Protein AF-K1ET20-F1 (afdb_monomer_lite)

Organism: NCBI:txid1210046

InterPro domains:
  IPR005801 ADC synthase [G3DSA:3.60.120.10] (38-126)
  IPR005801 ADC synthase [SSF56322] (56-117)

Secondary structure (DSSP, 8-state):
--EEEETTEEEEEEEEEES-GGGTTSSEEEEEE-TT--EEEEEEEEEEESSPPS--GGG-------EESS-HHHHHHHHHHHHHHHHTTS-S-------EE-PPPTT--HHHHHHHHHHHS-TTTTTS----B--SSSS--B---PPP-

Structure (mmCIF, N/CA/C/O backbone):
data_AF-K1ET20-F1
#
_entry.id   AF-K1ET20-F1
#
loop_
_atom_site.group_PDB
_atom_site.id
_atom_site.type_symbol
_atom_site.label_atom_id
_atom_site.label_alt_id
_atom_site.label_comp_id
_atom_site.label_asym_id
_atom_site.label_entity_id
_atom_site.label_seq_id
_atom_site.pdbx_PDB_ins_code
_atom_site.Cartn_x
_atom_site.Cartn_y
_atom_site.Cartn_z
_atom_site.occupancy
_atom_site.B_iso_or_equiv
_atom_site.auth_seq_id
_atom_site.auth_comp_id
_atom_site.auth_asym_id
_atom_site.auth_atom_id
_atom_site.pdbx_PDB_model_num
ATOM 1 N N . MET A 1 1 ? 13.203 4.162 -16.592 1.00 62.59 1 MET A N 1
ATOM 2 C CA . MET A 1 1 ? 12.647 2.949 -17.228 1.00 62.59 1 MET A CA 1
ATOM 3 C C . MET A 1 1 ? 11.505 2.455 -16.362 1.00 62.59 1 MET A C 1
ATOM 5 O O . MET A 1 1 ? 11.683 2.393 -15.153 1.00 62.59 1 MET A O 1
ATOM 9 N N . GLU A 1 2 ? 10.340 2.190 -16.943 1.00 82.56 2 GLU A N 1
ATOM 10 C CA . GLU A 1 2 ? 9.191 1.646 -16.212 1.00 82.56 2 GLU A CA 1
ATOM 11 C C . GLU A 1 2 ? 9.295 0.122 -16.148 1.00 82.56 2 GLU A C 1
ATOM 13 O O . GLU A 1 2 ? 9.648 -0.523 -17.138 1.00 82.56 2 GLU A O 1
ATOM 18 N N . PHE A 1 3 ? 9.047 -0.448 -14.972 1.00 87.62 3 PHE A N 1
ATOM 19 C CA . PHE A 1 3 ? 9.216 -1.875 -14.726 1.00 87.62 3 PHE A CA 1
ATOM 20 C C . PHE A 1 3 ? 8.308 -2.344 -13.583 1.00 87.62 3 PHE A C 1
ATOM 22 O O . PHE A 1 3 ? 7.835 -1.537 -12.780 1.00 87.62 3 PHE A O 1
ATOM 29 N N . ALA A 1 4 ? 8.126 -3.657 -13.479 1.00 87.56 4 ALA A N 1
ATOM 30 C CA . ALA A 1 4 ? 7.596 -4.334 -12.302 1.00 87.56 4 ALA A CA 1
ATOM 31 C C . ALA A 1 4 ? 8.623 -5.366 -11.813 1.00 87.56 4 ALA A C 1
ATOM 33 O O . ALA A 1 4 ? 9.240 -6.057 -12.621 1.00 87.56 4 ALA A O 1
ATOM 34 N N . HIS A 1 5 ? 8.840 -5.465 -10.503 1.00 85.44 5 HIS A N 1
ATOM 35 C CA . HIS A 1 5 ? 9.828 -6.377 -9.922 1.00 85.44 5 HIS A CA 1
ATOM 36 C C . HIS A 1 5 ? 9.145 -7.347 -8.955 1.00 85.44 5 HIS A C 1
ATOM 38 O O . HIS A 1 5 ? 8.431 -6.930 -8.051 1.00 85.44 5 HIS A O 1
ATOM 44 N N . PHE A 1 6 ? 9.347 -8.646 -9.149 1.00 83.62 6 PHE A N 1
ATOM 45 C CA . PHE A 1 6 ? 8.713 -9.709 -8.376 1.00 83.62 6 PHE A CA 1
ATOM 46 C C . PHE A 1 6 ? 9.769 -10.724 -7.938 1.00 83.62 6 PHE A C 1
ATOM 48 O O . PHE A 1 6 ? 10.199 -11.564 -8.726 1.00 83.62 6 PHE A O 1
ATOM 55 N N . GLY A 1 7 ? 10.177 -10.676 -6.668 1.00 81.38 7 GLY A N 1
ATOM 56 C CA . GLY A 1 7 ? 11.195 -11.591 -6.149 1.00 81.38 7 GLY A CA 1
ATOM 57 C C . GLY A 1 7 ? 12.533 -11.397 -6.864 1.00 81.38 7 GLY A C 1
ATOM 58 O O . GLY A 1 7 ? 13.186 -10.386 -6.659 1.00 81.38 7 GLY A O 1
ATOM 59 N N . SER A 1 8 ? 12.947 -12.363 -7.684 1.00 82.00 8 SER A N 1
ATOM 60 C CA . SER A 1 8 ? 14.165 -12.287 -8.506 1.00 82.00 8 SER A CA 1
ATOM 61 C C . SER A 1 8 ? 13.901 -11.926 -9.973 1.00 82.00 8 SER A C 1
ATOM 63 O O . SER A 1 8 ? 14.840 -11.901 -10.765 1.00 82.00 8 SER A O 1
ATOM 65 N N . THR A 1 9 ? 12.650 -11.667 -10.355 1.00 87.06 9 THR A N 1
ATOM 66 C CA . THR A 1 9 ? 12.254 -11.426 -11.746 1.00 87.06 9 THR A CA 1
ATOM 67 C C . THR A 1 9 ? 11.903 -9.956 -11.956 1.00 87.06 9 THR A C 1
ATOM 69 O O . THR A 1 9 ? 11.152 -9.367 -11.179 1.00 87.06 9 THR A O 1
ATOM 72 N N . THR A 1 10 ? 12.391 -9.368 -13.046 1.00 89.75 10 THR A N 1
ATOM 73 C CA . THR A 1 10 ? 12.072 -7.997 -13.462 1.00 89.75 10 THR A CA 1
ATOM 74 C C . THR A 1 10 ? 11.367 -8.016 -14.810 1.00 89.75 10 THR A C 1
ATOM 76 O O . THR A 1 10 ? 11.863 -8.597 -15.775 1.00 89.75 10 THR A O 1
ATOM 79 N N . TRP A 1 11 ? 10.204 -7.378 -14.885 1.00 91.25 11 TRP A N 1
ATOM 80 C CA . TRP A 1 11 ? 9.449 -7.167 -16.116 1.00 91.25 11 TRP A CA 1
ATOM 81 C C . TRP A 1 11 ? 9.572 -5.717 -16.551 1.00 91.25 11 TRP A C 1
ATOM 83 O O . TRP A 1 11 ? 9.481 -4.814 -15.724 1.00 91.25 11 TRP A O 1
ATOM 93 N N . SER A 1 12 ? 9.795 -5.490 -17.836 1.00 89.81 12 SER A N 1
ATOM 94 C CA . SER A 1 12 ? 10.003 -4.164 -18.412 1.00 89.81 12 SER A CA 1
ATOM 95 C C . SER A 1 12 ? 9.329 -4.059 -19.774 1.00 89.81 12 SER A C 1
ATOM 97 O O . SER A 1 12 ? 8.747 -5.039 -20.243 1.00 89.81 12 SER A O 1
ATOM 99 N N . ASP A 1 13 ? 9.379 -2.868 -20.376 1.00 91.88 13 ASP A N 1
ATOM 100 C CA . ASP A 1 13 ? 8.701 -2.573 -21.644 1.00 91.88 13 ASP A CA 1
ATOM 101 C C . ASP A 1 13 ? 7.166 -2.645 -21.482 1.00 91.88 13 ASP A C 1
ATOM 103 O O . ASP A 1 13 ? 6.550 -3.629 -21.897 1.00 91.88 13 ASP A O 1
ATOM 107 N N . PRO A 1 14 ? 6.541 -1.682 -20.765 1.00 93.12 14 PRO A N 1
ATOM 108 C CA . PRO A 1 14 ? 5.094 -1.670 -20.581 1.00 93.12 14 PRO A CA 1
ATOM 109 C C . PRO A 1 14 ? 4.402 -1.415 -21.919 1.00 93.12 14 PRO A C 1
ATOM 111 O O . PRO A 1 14 ? 4.660 -0.419 -22.591 1.00 93.12 14 PRO A O 1
ATOM 114 N N . LEU A 1 15 ? 3.510 -2.325 -22.289 1.00 93.75 15 LEU A N 1
ATOM 115 C CA . LEU A 1 15 ? 2.820 -2.309 -23.575 1.00 93.75 15 LEU A CA 1
ATOM 116 C C . LEU A 1 15 ? 1.394 -1.778 -23.456 1.00 93.75 15 LEU A C 1
ATOM 118 O O . LEU A 1 15 ? 0.887 -1.160 -24.385 1.00 93.75 15 LEU A O 1
ATOM 122 N N . GLU A 1 16 ? 0.731 -2.054 -22.334 1.00 93.56 16 GLU A N 1
ATOM 123 C CA . GLU A 1 16 ? -0.712 -1.863 -22.207 1.00 93.56 16 GLU A CA 1
ATOM 124 C C . GLU A 1 16 ? -1.128 -1.718 -20.746 1.00 93.56 16 GLU A C 1
ATOM 126 O O . GLU A 1 16 ? -0.543 -2.353 -19.868 1.00 93.56 16 GLU A O 1
ATOM 131 N N . VAL A 1 17 ? -2.152 -0.900 -20.494 1.00 95.19 17 VAL A N 1
ATOM 132 C CA . VAL A 1 17 ? -2.818 -0.783 -19.194 1.00 95.19 17 VAL A CA 1
ATOM 133 C C . VAL A 1 17 ? -4.305 -1.040 -19.396 1.00 95.19 17 VAL A C 1
ATOM 135 O O . VAL A 1 17 ? -4.921 -0.370 -20.219 1.00 95.19 17 VAL A O 1
ATOM 138 N N . THR A 1 18 ? -4.876 -1.956 -18.619 1.00 94.38 18 THR A N 1
ATOM 139 C CA . THR A 1 18 ? -6.314 -2.248 -18.622 1.00 94.38 18 THR A CA 1
ATOM 140 C C . THR A 1 18 ? -6.891 -2.244 -17.207 1.00 94.38 18 THR A C 1
ATOM 142 O O . THR A 1 18 ? -6.188 -2.442 -16.208 1.00 94.38 18 THR A O 1
ATOM 145 N N . HIS A 1 19 ? -8.190 -1.984 -17.139 1.00 95.12 19 HIS A N 1
ATOM 146 C CA . HIS A 1 19 ? -9.023 -2.077 -15.946 1.00 95.12 19 HIS A CA 1
ATOM 147 C C . HIS A 1 19 ? -10.081 -3.181 -16.070 1.00 95.12 19 HIS A C 1
ATOM 149 O O . HIS A 1 19 ? -10.797 -3.432 -15.103 1.00 95.12 19 HIS A O 1
ATOM 155 N N . ASP A 1 20 ? -10.164 -3.840 -17.230 1.00 93.69 20 ASP A N 1
ATOM 156 C CA . ASP A 1 20 ? -11.108 -4.917 -17.491 1.00 93.69 20 ASP A CA 1
ATOM 157 C C . ASP A 1 20 ? -10.422 -6.278 -17.279 1.00 93.69 20 ASP A C 1
ATOM 159 O O . ASP A 1 20 ? -9.417 -6.568 -17.937 1.00 93.69 20 ASP A O 1
ATOM 163 N N . PRO A 1 21 ? -10.907 -7.132 -16.359 1.00 91.69 21 PRO A N 1
ATOM 164 C CA . PRO A 1 21 ? -10.372 -8.477 -16.185 1.00 91.69 21 PRO A CA 1
ATOM 165 C C . PRO A 1 21 ? -10.460 -9.348 -17.448 1.00 91.69 21 PRO A C 1
ATOM 167 O O . PRO A 1 21 ? -9.667 -10.286 -17.555 1.00 91.69 21 PRO A O 1
ATOM 170 N N . SER A 1 22 ? -11.373 -9.078 -18.393 1.00 92.50 22 SER A N 1
ATOM 171 C CA . SER A 1 22 ? -11.479 -9.882 -19.620 1.00 92.50 22 SER A CA 1
ATOM 172 C C . SER A 1 22 ? -10.258 -9.757 -20.529 1.00 92.50 22 SER A C 1
ATOM 174 O O . SER A 1 22 ? -9.969 -10.680 -21.281 1.00 92.50 22 SER A O 1
ATOM 176 N N . ASP A 1 23 ? -9.498 -8.667 -20.428 1.00 92.06 23 ASP A N 1
ATOM 177 C CA . ASP A 1 23 ? -8.315 -8.430 -21.265 1.00 92.06 23 ASP A CA 1
ATOM 178 C C . ASP A 1 23 ? -7.103 -9.284 -20.841 1.00 92.06 23 ASP A C 1
ATOM 180 O O . ASP A 1 23 ? -6.097 -9.383 -21.551 1.00 92.06 23 ASP A O 1
ATOM 184 N N . LEU A 1 24 ? -7.178 -9.940 -19.678 1.00 90.94 24 LEU A N 1
ATOM 185 C CA . LEU A 1 24 ? -6.085 -10.713 -19.082 1.00 90.94 24 LEU A CA 1
ATOM 186 C C . LEU A 1 24 ? -6.007 -12.147 -19.645 1.00 90.94 24 LEU A C 1
ATOM 188 O O . LEU A 1 24 ? -5.658 -13.084 -18.927 1.00 90.94 24 LEU A O 1
ATOM 192 N N . GLU A 1 25 ? -6.300 -12.349 -20.931 1.00 87.69 25 GLU A N 1
ATOM 193 C CA . GLU A 1 25 ? -6.314 -13.689 -21.533 1.00 87.69 25 GLU A CA 1
ATOM 194 C C . GLU A 1 25 ? -4.910 -14.278 -21.734 1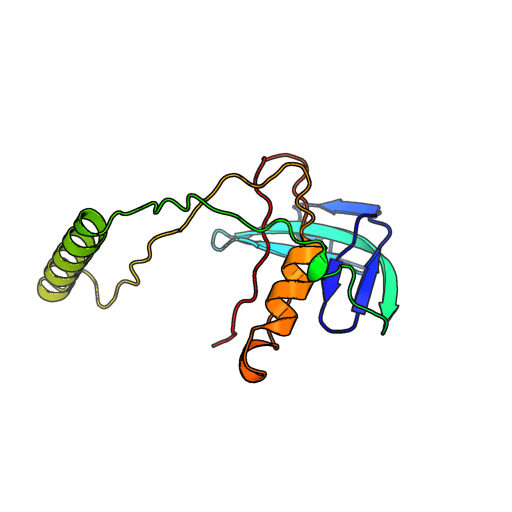.00 87.69 25 GLU A C 1
ATOM 196 O O . GLU A 1 25 ? -4.700 -15.484 -21.589 1.00 87.69 25 GLU A O 1
ATOM 201 N N . ARG A 1 26 ? -3.938 -13.449 -22.148 1.00 87.00 26 ARG A N 1
ATOM 202 C CA . ARG A 1 26 ? -2.579 -13.878 -22.532 1.00 87.00 26 ARG A CA 1
ATOM 203 C C . ARG A 1 26 ? -1.530 -12.820 -22.180 1.00 87.00 26 ARG A C 1
ATOM 205 O O . ARG A 1 26 ? -1.814 -11.626 -22.145 1.00 87.00 26 ARG A O 1
ATOM 212 N N . GLY A 1 27 ? -0.284 -13.258 -21.987 1.00 87.12 27 GLY A N 1
ATOM 2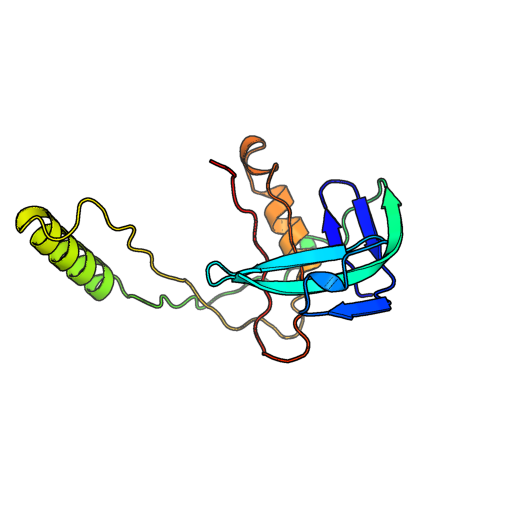13 C CA . GLY A 1 27 ? 0.869 -12.387 -21.720 1.00 87.12 27 GLY A CA 1
ATOM 214 C C . GLY A 1 27 ? 1.234 -12.249 -20.237 1.00 87.12 27 GLY A C 1
ATOM 215 O O . GLY A 1 27 ? 0.675 -12.921 -19.374 1.00 87.12 27 GLY A O 1
ATOM 216 N N . CYS A 1 28 ? 2.218 -11.394 -19.941 1.00 89.62 28 CYS A N 1
ATOM 217 C CA . CYS A 1 28 ? 2.700 -11.145 -18.579 1.00 89.62 28 CYS A CA 1
ATOM 218 C C . CYS A 1 28 ? 2.108 -9.841 -18.026 1.00 89.62 28 CYS A C 1
ATOM 220 O O . CYS A 1 28 ? 2.440 -8.760 -18.515 1.00 89.62 28 CYS A O 1
ATOM 222 N N . TRP A 1 29 ? 1.263 -9.948 -16.996 1.00 93.44 29 TRP A N 1
ATOM 223 C CA . TRP A 1 29 ? 0.505 -8.830 -16.427 1.00 93.44 29 TRP A CA 1
ATOM 224 C C . TRP A 1 29 ? 0.845 -8.563 -14.961 1.00 93.44 29 TRP A C 1
ATOM 226 O O . TRP A 1 29 ? 0.741 -9.447 -14.108 1.00 93.44 29 TRP A O 1
ATOM 236 N N . ALA A 1 30 ? 1.209 -7.325 -14.632 1.00 92.56 30 ALA A N 1
ATOM 237 C CA . ALA A 1 30 ? 1.263 -6.864 -13.251 1.00 92.56 30 ALA A CA 1
ATOM 238 C C . ALA A 1 30 ? -0.126 -6.359 -12.839 1.00 92.56 30 ALA A C 1
ATOM 240 O O . ALA A 1 30 ? -0.533 -5.278 -13.251 1.00 92.56 30 ALA A O 1
ATOM 241 N N . VAL A 1 31 ? -0.844 -7.136 -12.022 1.00 93.19 31 VAL A N 1
ATOM 242 C CA . VAL A 1 31 ? -2.259 -6.869 -11.682 1.00 93.19 31 VAL A CA 1
ATOM 243 C C . VAL A 1 31 ? -2.414 -6.404 -10.242 1.00 93.19 31 VAL A C 1
ATOM 245 O O . VAL A 1 31 ? -2.056 -7.157 -9.341 1.00 93.19 31 VAL A O 1
ATOM 248 N N . VAL A 1 32 ? -2.934 -5.207 -9.998 1.00 92.06 32 VAL A N 1
ATOM 249 C CA . VAL A 1 32 ? -3.326 -4.715 -8.667 1.00 92.06 32 VAL A CA 1
ATOM 250 C C . VAL A 1 32 ? -4.845 -4.719 -8.583 1.00 92.06 32 VAL A C 1
ATOM 252 O O . VAL A 1 32 ? -5.496 -4.213 -9.491 1.00 92.06 32 VAL A O 1
ATOM 255 N N . VAL A 1 33 ? -5.387 -5.278 -7.503 1.00 90.19 33 VAL A N 1
ATOM 256 C CA . VAL A 1 33 ? -6.823 -5.263 -7.205 1.00 90.19 33 VAL A CA 1
ATOM 257 C C . VAL A 1 33 ? -7.007 -4.620 -5.836 1.00 90.19 33 VAL A C 1
ATOM 259 O O . VAL A 1 33 ? -6.264 -4.955 -4.908 1.00 90.19 33 VAL A O 1
ATOM 262 N N . THR A 1 34 ? -7.922 -3.659 -5.724 1.00 88.81 34 THR A N 1
ATOM 263 C CA . THR A 1 34 ? -8.267 -3.043 -4.436 1.00 88.81 34 THR A CA 1
ATOM 264 C C . THR A 1 34 ? -9.170 -3.967 -3.622 1.00 88.81 34 THR A C 1
ATOM 266 O O . THR A 1 34 ? -9.692 -4.955 -4.136 1.00 88.81 34 THR A O 1
ATOM 269 N N . PHE A 1 35 ? -9.369 -3.661 -2.341 1.00 78.38 35 PHE A N 1
ATOM 270 C CA . PHE A 1 35 ? -10.305 -4.423 -1.514 1.00 78.38 35 PHE A CA 1
ATOM 271 C C . PHE A 1 35 ? -11.740 -4.352 -2.068 1.00 78.38 35 PHE A C 1
ATOM 273 O O . PHE A 1 35 ? -12.475 -5.332 -2.037 1.00 78.38 35 PHE A O 1
ATOM 280 N N . GLU A 1 36 ? -12.098 -3.210 -2.651 1.00 90.12 36 GLU A N 1
ATOM 281 C CA . GLU A 1 36 ? -13.384 -2.924 -3.291 1.00 90.12 36 GLU A CA 1
ATOM 282 C C . GLU A 1 36 ? -13.544 -3.610 -4.660 1.00 90.12 36 GLU A C 1
ATOM 284 O O . GLU A 1 36 ? -14.594 -3.492 -5.287 1.00 90.12 36 GLU A O 1
ATOM 289 N N . GLY A 1 37 ? -12.519 -4.327 -5.134 1.00 89.06 37 GLY A N 1
ATOM 290 C CA . GLY A 1 37 ? -12.548 -5.067 -6.394 1.00 89.06 37 GLY A CA 1
ATOM 291 C C . GLY A 1 37 ? -12.115 -4.269 -7.626 1.00 89.06 37 GLY A C 1
ATOM 292 O O . GLY A 1 37 ? -12.190 -4.797 -8.733 1.00 89.06 37 GLY A O 1
ATOM 293 N N . GLU A 1 38 ? -11.621 -3.033 -7.481 1.00 92.12 38 GLU A N 1
ATOM 294 C CA . GLU A 1 38 ? -11.123 -2.265 -8.628 1.00 92.12 38 GLU A CA 1
ATOM 295 C C . GLU A 1 38 ? -9.806 -2.853 -9.147 1.00 92.12 38 GLU A C 1
ATOM 297 O O . GLU A 1 38 ? -8.829 -2.967 -8.402 1.00 92.12 38 GLU A O 1
ATOM 302 N N . LEU A 1 39 ? -9.750 -3.176 -10.441 1.00 93.06 39 LEU A N 1
ATOM 303 C CA . LEU A 1 39 ? -8.579 -3.766 -11.088 1.00 93.06 39 LEU A CA 1
ATOM 304 C C . LEU A 1 39 ? -7.757 -2.720 -11.854 1.00 93.06 39 LEU A C 1
ATOM 306 O O . LEU A 1 39 ? -8.263 -1.810 -12.507 1.00 93.06 39 LEU A O 1
ATOM 310 N N . THR A 1 40 ? -6.436 -2.843 -11.790 1.00 95.12 40 THR A N 1
ATOM 311 C CA . THR A 1 40 ? -5.498 -2.190 -12.709 1.00 95.12 40 THR A CA 1
ATOM 312 C C . THR A 1 40 ? -4.424 -3.196 -13.089 1.00 95.12 40 THR A C 1
ATOM 314 O O . THR A 1 40 ? -3.675 -3.657 -12.226 1.00 95.12 40 THR A O 1
ATOM 317 N N . ALA A 1 41 ? -4.327 -3.524 -14.371 1.00 94.31 41 ALA A N 1
ATOM 318 C CA . ALA A 1 41 ? -3.341 -4.448 -14.903 1.00 94.31 41 ALA A CA 1
ATOM 319 C C . ALA A 1 41 ? -2.447 -3.750 -15.929 1.00 94.31 41 ALA A C 1
ATOM 321 O O . ALA A 1 41 ? -2.924 -2.971 -16.747 1.00 94.31 41 ALA A O 1
ATOM 322 N N . VAL A 1 42 ? -1.143 -4.027 -15.877 1.00 94.81 42 VAL A N 1
ATOM 323 C CA . VAL A 1 42 ? -0.160 -3.525 -16.849 1.00 94.81 42 VAL A CA 1
ATOM 324 C C . VAL A 1 42 ? 0.526 -4.704 -17.529 1.00 94.81 42 VAL A C 1
ATOM 326 O O . VAL A 1 42 ? 1.099 -5.547 -16.833 1.00 94.81 42 VAL A O 1
ATOM 329 N N . ARG A 1 43 ? 0.479 -4.775 -18.862 1.00 94.25 43 ARG A N 1
ATOM 330 C CA . ARG A 1 43 ? 1.155 -5.812 -19.653 1.00 94.25 43 ARG A CA 1
ATOM 331 C C . ARG A 1 43 ? 2.581 -5.395 -19.958 1.00 94.25 43 ARG A C 1
ATOM 333 O O . ARG A 1 43 ? 2.821 -4.256 -20.349 1.00 94.25 43 ARG A O 1
ATOM 340 N N . PHE A 1 44 ? 3.512 -6.334 -19.842 1.00 93.94 44 PHE A N 1
ATOM 341 C CA . PHE A 1 44 ? 4.927 -6.119 -20.138 1.00 93.94 44 PHE A CA 1
ATOM 342 C C . PHE A 1 44 ? 5.399 -7.017 -21.281 1.00 93.94 44 PHE A C 1
ATOM 344 O O . PHE A 1 44 ? 5.009 -8.184 -21.367 1.00 93.94 44 PHE A O 1
ATOM 351 N N . GLY A 1 45 ? 6.241 -6.465 -22.154 1.00 93.88 45 GLY A N 1
ATOM 352 C CA . GLY A 1 45 ? 6.809 -7.163 -23.307 1.00 93.88 45 GLY A CA 1
ATOM 353 C C . GLY A 1 45 ? 8.068 -7.961 -22.987 1.00 93.88 45 GLY A C 1
ATOM 354 O O . GLY A 1 45 ? 8.391 -8.908 -23.703 1.00 93.88 45 GLY A O 1
ATOM 355 N N . ARG A 1 46 ? 8.781 -7.609 -21.911 1.00 91.44 46 ARG A N 1
ATOM 356 C CA . ARG A 1 46 ? 10.060 -8.233 -21.557 1.00 91.44 46 ARG A CA 1
ATOM 357 C C . ARG A 1 46 ? 10.054 -8.759 -20.137 1.00 91.44 46 ARG A C 1
ATOM 359 O O . ARG A 1 46 ? 9.592 -8.097 -19.209 1.00 91.44 46 ARG A O 1
ATOM 366 N N . ARG A 1 47 ? 10.649 -9.938 -19.971 1.00 90.88 47 ARG A N 1
ATOM 367 C CA . ARG A 1 47 ? 10.894 -10.588 -18.687 1.00 90.88 47 ARG A CA 1
ATOM 368 C C . ARG A 1 47 ? 12.367 -10.955 -18.588 1.00 90.88 47 ARG A C 1
ATOM 370 O O . ARG A 1 47 ? 12.908 -11.596 -19.481 1.00 90.88 47 ARG A O 1
ATOM 377 N N . HIS A 1 48 ? 12.976 -10.586 -17.471 1.00 89.06 48 HIS A N 1
ATOM 378 C CA . HIS A 1 48 ? 14.335 -10.961 -17.116 1.00 89.06 48 HIS A CA 1
ATOM 379 C C . HIS A 1 48 ? 14.309 -11.669 -15.763 1.00 89.06 48 HIS A C 1
ATOM 381 O O . HIS A 1 48 ? 13.847 -11.101 -14.771 1.00 89.06 48 HIS A O 1
ATOM 387 N N . ASP A 1 49 ? 14.765 -12.918 -15.736 1.00 88.56 49 ASP A N 1
ATOM 388 C CA . ASP A 1 49 ? 14.937 -13.685 -14.507 1.00 88.56 49 ASP A CA 1
ATOM 389 C C . ASP A 1 49 ? 16.370 -13.515 -13.991 1.00 88.56 49 ASP A C 1
ATOM 391 O O . ASP A 1 49 ? 17.335 -13.623 -14.748 1.00 88.56 49 ASP A O 1
ATOM 395 N N . GLY A 1 50 ? 16.508 -13.257 -12.692 1.00 75.62 50 GLY A N 1
ATOM 396 C CA . GLY A 1 50 ? 17.796 -12.932 -12.092 1.00 75.62 50 GLY A CA 1
ATOM 397 C C . GLY A 1 50 ? 18.261 -11.508 -12.411 1.00 75.62 50 GLY A C 1
ATOM 398 O O . GLY A 1 50 ? 17.732 -10.818 -13.282 1.00 75.62 50 GLY A O 1
ATOM 399 N N . GLY A 1 51 ? 19.252 -11.046 -11.651 1.00 71.94 51 GLY A N 1
ATOM 400 C CA . GLY A 1 51 ? 19.813 -9.701 -11.769 1.00 71.94 51 GLY A CA 1
ATOM 401 C C . GLY A 1 51 ? 19.753 -8.910 -10.467 1.00 71.94 51 GLY A C 1
ATOM 402 O O . GLY A 1 51 ? 19.092 -9.294 -9.500 1.00 71.94 51 GLY A O 1
ATOM 403 N N . VAL A 1 52 ? 20.490 -7.801 -10.441 1.00 69.81 52 VAL A N 1
ATOM 404 C CA . VAL A 1 52 ? 20.465 -6.857 -9.321 1.00 69.81 52 VAL A CA 1
ATOM 405 C C . VAL A 1 52 ? 19.104 -6.154 -9.329 1.00 69.81 52 VAL A C 1
ATOM 407 O O . VAL A 1 52 ? 18.710 -5.651 -10.386 1.00 69.81 52 VAL A O 1
ATOM 410 N N . PRO A 1 53 ? 18.368 -6.127 -8.199 1.00 72.12 53 PRO A N 1
ATOM 411 C CA . PRO A 1 53 ? 17.124 -5.384 -8.109 1.00 72.12 53 PRO A CA 1
ATOM 412 C C . PRO A 1 53 ? 17.327 -3.940 -8.571 1.00 72.12 53 PRO A C 1
ATOM 414 O O . PRO A 1 53 ? 18.359 -3.336 -8.266 1.00 72.12 53 PRO A O 1
ATOM 417 N N . PRO A 1 54 ? 16.368 -3.372 -9.307 1.00 75.44 54 PRO A N 1
ATOM 418 C CA . PRO A 1 54 ? 16.446 -1.975 -9.683 1.00 75.44 54 PRO A CA 1
ATOM 419 C C . PRO A 1 54 ? 16.407 -1.128 -8.407 1.00 75.44 54 PRO A C 1
ATOM 421 O O . PRO A 1 54 ? 15.468 -1.238 -7.621 1.00 75.44 54 PRO A O 1
ATOM 424 N N . GLY A 1 55 ? 17.436 -0.307 -8.206 1.00 86.50 55 GLY A N 1
ATOM 425 C CA . GLY A 1 55 ? 17.537 0.631 -7.090 1.00 86.50 55 GLY A CA 1
ATOM 426 C C . GLY A 1 55 ? 18.815 0.492 -6.265 1.00 86.50 55 GLY A C 1
ATOM 427 O O . GLY A 1 55 ? 19.444 -0.561 -6.213 1.00 86.50 55 GLY A O 1
ATOM 428 N N . ASP A 1 56 ? 19.194 1.582 -5.611 1.00 90.06 56 ASP A N 1
ATOM 429 C CA . ASP A 1 56 ? 20.344 1.674 -4.718 1.00 90.06 56 ASP A CA 1
ATOM 430 C C . ASP A 1 56 ? 19.907 2.326 -3.405 1.00 90.06 56 ASP A C 1
ATOM 432 O O . ASP A 1 56 ? 19.532 3.498 -3.371 1.00 90.06 56 ASP A O 1
ATOM 436 N N . ALA A 1 57 ? 19.985 1.573 -2.306 1.00 89.62 57 ALA A N 1
ATOM 437 C CA . ALA A 1 57 ? 19.570 2.041 -0.986 1.00 89.62 57 ALA A CA 1
ATOM 438 C C . ALA A 1 57 ? 20.300 3.325 -0.550 1.00 89.62 57 ALA A C 1
ATOM 440 O O . ALA A 1 57 ? 19.751 4.112 0.216 1.00 89.62 57 ALA A O 1
ATOM 441 N N . ARG A 1 58 ? 21.520 3.562 -1.056 1.00 91.56 58 ARG A N 1
ATOM 442 C CA . ARG A 1 58 ? 22.320 4.757 -0.746 1.00 91.56 58 ARG A CA 1
ATOM 443 C C . ARG A 1 58 ? 21.786 6.026 -1.408 1.00 91.56 58 ARG A C 1
ATOM 445 O O . ARG A 1 58 ? 22.158 7.116 -0.990 1.00 91.56 58 ARG A O 1
ATOM 452 N N . ARG A 1 59 ? 20.952 5.891 -2.444 1.00 93.56 59 ARG A N 1
ATOM 453 C CA . ARG A 1 59 ? 20.350 7.014 -3.179 1.00 93.56 59 ARG A CA 1
ATOM 454 C C . ARG A 1 59 ? 19.011 7.452 -2.605 1.00 93.56 59 ARG A C 1
ATOM 456 O O . ARG A 1 59 ? 18.477 8.467 -3.038 1.00 93.56 59 ARG A O 1
ATOM 463 N N . TRP A 1 60 ? 18.457 6.707 -1.648 1.00 93.12 60 TRP A N 1
ATOM 464 C CA . TRP A 1 60 ? 17.214 7.103 -1.006 1.00 93.12 60 TRP A CA 1
ATOM 465 C C . TRP A 1 60 ? 17.432 8.384 -0.181 1.00 93.12 60 TRP A C 1
ATOM 467 O O . TRP A 1 60 ? 18.219 8.351 0.767 1.00 93.12 60 TRP A O 1
ATOM 477 N N . PRO A 1 61 ? 16.732 9.495 -0.484 1.00 91.31 61 PRO A N 1
ATOM 478 C CA . PRO A 1 61 ? 16.953 10.780 0.188 1.00 91.31 61 PRO A CA 1
ATOM 479 C C . PRO A 1 61 ? 16.466 10.7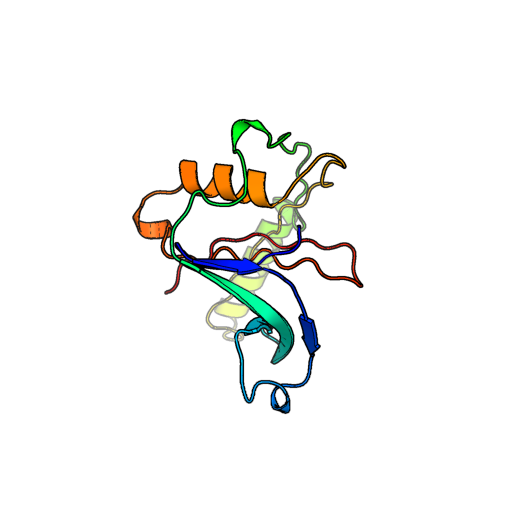97 1.646 1.00 91.31 61 PRO A C 1
ATOM 481 O O . PRO A 1 61 ? 16.759 11.728 2.392 1.00 91.31 61 PRO A O 1
ATOM 484 N N . GLY A 1 62 ? 15.720 9.772 2.074 1.00 87.81 62 GLY A N 1
ATOM 485 C CA . GLY A 1 62 ? 15.007 9.794 3.345 1.00 87.81 62 GLY A CA 1
ATOM 486 C C . GLY A 1 62 ? 13.740 10.648 3.278 1.00 87.81 62 GLY A C 1
ATOM 487 O O . GLY A 1 62 ? 13.478 11.360 2.312 1.00 87.81 62 GLY A O 1
ATOM 488 N N . THR A 1 63 ? 12.920 10.549 4.318 1.00 87.75 63 THR A N 1
ATOM 489 C CA . THR A 1 63 ? 11.701 11.350 4.471 1.00 87.75 63 THR A CA 1
ATOM 490 C C . THR A 1 63 ? 11.540 11.741 5.933 1.00 87.75 63 THR A C 1
ATOM 492 O O . THR A 1 63 ? 11.711 10.904 6.823 1.00 87.75 63 THR A O 1
ATOM 495 N N . THR A 1 64 ? 11.183 12.995 6.191 1.00 87.06 64 THR A N 1
ATOM 496 C CA . THR A 1 64 ? 10.978 13.544 7.541 1.00 87.06 64 THR A CA 1
ATOM 497 C C . THR A 1 64 ? 9.568 14.124 7.669 1.00 87.06 64 THR A C 1
ATOM 499 O O . THR A 1 64 ? 8.796 14.097 6.716 1.00 87.06 64 THR A O 1
ATOM 502 N N . GLY A 1 65 ? 9.186 14.609 8.854 1.00 90.06 65 GLY A N 1
ATOM 503 C CA . GLY A 1 65 ? 7.916 15.330 9.021 1.00 90.06 65 GLY A CA 1
ATOM 504 C C . GLY A 1 65 ? 6.658 14.479 8.824 1.00 90.06 65 GLY A C 1
ATOM 505 O O . GLY A 1 65 ? 5.653 14.989 8.334 1.00 90.06 65 GLY A O 1
ATOM 506 N N . TRP A 1 66 ? 6.717 13.198 9.193 1.00 93.56 66 TRP A N 1
ATOM 507 C CA . TRP A 1 66 ? 5.575 12.287 9.148 1.00 93.56 66 TRP A CA 1
ATOM 508 C C . TRP A 1 66 ? 4.404 12.805 9.980 1.00 93.56 66 TRP A C 1
ATOM 510 O O . TRP A 1 66 ? 4.580 13.240 11.119 1.00 93.56 66 TRP A O 1
ATOM 520 N N . ARG A 1 67 ? 3.203 12.728 9.411 1.00 92.69 67 ARG A N 1
ATOM 521 C CA . ARG A 1 67 ? 1.954 13.129 10.054 1.00 92.69 67 ARG A CA 1
ATOM 522 C C . ARG A 1 67 ? 0.980 11.960 10.059 1.00 92.69 67 ARG A C 1
ATOM 524 O O . ARG A 1 67 ? 0.824 11.317 9.022 1.00 92.69 67 ARG A O 1
ATOM 531 N N . PRO A 1 68 ? 0.339 11.672 11.198 1.00 92.38 68 PRO A N 1
ATOM 532 C CA . PRO A 1 68 ? -0.654 10.622 11.261 1.00 92.38 68 PRO A CA 1
ATOM 533 C C . PRO A 1 68 ? -2.034 11.122 10.810 1.00 92.38 68 PRO A C 1
ATOM 535 O O . PRO A 1 68 ? -2.377 12.284 11.030 1.00 92.38 68 PRO A O 1
ATOM 538 N N . THR A 1 69 ? -2.857 10.237 10.247 1.00 93.25 69 THR A N 1
ATOM 539 C CA . THR A 1 69 ? -4.280 10.521 9.978 1.00 93.25 69 THR A CA 1
ATOM 540 C C . THR A 1 69 ? -5.114 10.578 11.256 1.00 93.25 69 THR A C 1
ATOM 542 O O . THR A 1 69 ? -6.106 11.297 11.314 1.00 93.25 69 THR A O 1
ATOM 545 N N . LEU A 1 70 ? -4.710 9.826 12.283 1.00 94.12 70 LEU A N 1
ATOM 546 C CA . LEU A 1 70 ? -5.222 9.926 13.648 1.00 94.12 70 LEU A CA 1
ATOM 547 C C . LEU A 1 70 ? -4.068 10.251 14.586 1.00 94.12 70 LEU A C 1
ATOM 549 O O . LEU A 1 70 ? -3.123 9.465 14.692 1.00 94.12 70 LEU A O 1
ATOM 553 N N . ASP A 1 71 ? -4.159 11.382 15.283 1.00 93.44 71 ASP A N 1
ATOM 554 C CA . ASP A 1 71 ? -3.248 11.664 16.386 1.00 93.44 71 ASP A CA 1
ATOM 555 C C . ASP A 1 71 ? -3.492 10.710 17.571 1.00 93.44 71 ASP A C 1
ATOM 557 O O . ASP A 1 71 ? -4.417 9.895 17.573 1.00 93.44 71 ASP A O 1
ATOM 561 N N . SER A 1 72 ? -2.630 10.790 18.587 1.00 94.62 72 SER A N 1
ATOM 562 C CA . SER A 1 72 ? -2.696 9.905 19.758 1.00 94.62 72 SER A CA 1
ATOM 563 C C . SER A 1 72 ? -4.070 9.931 20.437 1.00 94.62 72 SER A C 1
ATOM 565 O O . SER A 1 72 ? -4.616 8.884 20.783 1.00 94.62 72 SER A O 1
ATOM 567 N N . ARG A 1 73 ? -4.663 11.122 20.579 1.00 97.44 73 ARG A N 1
ATOM 568 C CA . ARG A 1 73 ? -5.962 11.280 21.231 1.00 97.44 73 ARG A CA 1
ATOM 569 C C . ARG A 1 73 ? -7.072 10.678 20.378 1.00 97.44 73 ARG A C 1
ATOM 571 O O . ARG A 1 73 ? -7.838 9.869 20.887 1.00 97.44 73 ARG A O 1
ATOM 578 N N . GLY A 1 74 ? -7.117 11.007 19.088 1.00 96.69 74 GLY A N 1
ATOM 579 C CA . GLY A 1 74 ? -8.102 10.457 18.158 1.00 96.69 74 GLY A CA 1
ATOM 580 C C . GLY A 1 74 ? -8.020 8.934 18.048 1.00 96.69 74 GLY A C 1
ATOM 581 O O . GLY A 1 74 ? -9.047 8.266 17.947 1.00 96.69 74 GLY A O 1
ATOM 582 N N . TYR A 1 75 ? -6.814 8.367 18.130 1.00 96.25 75 TYR A N 1
ATOM 583 C CA . TYR A 1 75 ? -6.633 6.920 18.161 1.00 96.25 75 TYR A CA 1
ATOM 584 C C . TYR A 1 75 ? -7.224 6.297 19.434 1.00 96.25 75 TYR A C 1
ATOM 586 O O . TYR A 1 75 ? -7.981 5.332 19.345 1.00 96.25 75 TYR A O 1
ATOM 594 N N . VAL A 1 76 ? -6.928 6.860 20.612 1.00 97.94 76 VAL A N 1
ATOM 595 C CA . VAL A 1 76 ? -7.469 6.378 21.896 1.00 97.94 76 VAL A CA 1
ATOM 596 C C . VAL A 1 76 ? -8.992 6.515 21.944 1.00 97.94 76 VAL A C 1
ATOM 598 O O . VAL A 1 76 ? -9.674 5.555 22.299 1.00 97.94 76 VAL A O 1
ATOM 601 N N . ASP A 1 77 ? -9.537 7.652 21.512 1.00 98.25 77 ASP A N 1
ATOM 602 C CA . ASP A 1 77 ? -10.984 7.879 21.449 1.00 98.25 77 ASP A CA 1
ATOM 603 C C . ASP A 1 77 ? -11.666 6.851 20.521 1.00 98.25 77 ASP A C 1
ATOM 605 O O . ASP A 1 77 ? -12.722 6.301 20.849 1.00 98.25 77 ASP A O 1
ATOM 609 N N . GLY A 1 78 ? -11.028 6.521 19.391 1.00 97.56 78 GLY A N 1
ATOM 610 C CA . GLY A 1 78 ? -11.478 5.467 18.481 1.00 97.56 78 GLY A CA 1
ATOM 611 C C . GLY A 1 78 ? -11.463 4.072 19.113 1.00 97.56 78 GLY A C 1
ATOM 612 O O . GLY A 1 78 ? -12.416 3.309 18.939 1.00 97.56 78 GLY A O 1
ATOM 613 N N . VAL A 1 79 ? -10.424 3.737 19.886 1.00 97.94 79 VAL A N 1
ATOM 614 C CA . VAL A 1 79 ? -10.360 2.471 20.638 1.00 97.94 79 VAL A CA 1
ATOM 615 C C . VAL A 1 79 ? -11.498 2.386 21.657 1.00 97.94 79 VAL A C 1
ATOM 617 O O . VAL A 1 79 ? -12.167 1.355 21.734 1.00 97.94 79 VAL A O 1
ATOM 620 N N . GLU A 1 80 ? -11.769 3.453 22.409 1.00 98.38 80 GLU A N 1
ATOM 621 C CA . GLU A 1 80 ? -12.848 3.464 23.406 1.00 98.38 80 GLU A CA 1
ATOM 622 C C . GLU A 1 80 ? -14.242 3.343 22.772 1.00 98.38 80 GLU A C 1
ATOM 624 O O . GLU A 1 80 ? -15.113 2.642 23.293 1.00 98.38 80 GLU A O 1
ATOM 629 N N . GLU A 1 81 ? -14.469 3.954 21.608 1.00 98.19 81 GLU A N 1
ATOM 630 C CA . GLU A 1 81 ? -15.691 3.737 20.824 1.00 98.19 81 GLU A CA 1
ATOM 631 C C . GLU A 1 81 ? -15.835 2.273 20.378 1.00 98.19 81 GLU A C 1
ATOM 633 O O . GLU A 1 81 ? -16.901 1.676 20.543 1.00 98.19 81 GLU A O 1
ATOM 638 N N . ILE A 1 82 ? -14.763 1.660 19.866 1.00 97.94 82 ILE A N 1
ATOM 639 C CA . ILE A 1 82 ? -14.770 0.246 19.463 1.00 97.94 82 ILE A CA 1
ATOM 640 C C . ILE A 1 82 ? -15.094 -0.654 20.658 1.00 97.94 82 ILE A C 1
ATOM 642 O O . ILE A 1 82 ? -15.949 -1.533 20.544 1.00 97.94 82 ILE A O 1
ATOM 646 N N . ARG A 1 83 ? -14.475 -0.414 21.820 1.00 97.94 83 ARG A N 1
ATOM 647 C CA . ARG A 1 83 ? -14.746 -1.174 23.051 1.00 97.94 83 ARG A CA 1
ATOM 648 C C . ARG A 1 83 ? -16.214 -1.083 23.460 1.00 97.94 83 ARG A C 1
ATOM 650 O O . ARG A 1 83 ? -16.805 -2.106 23.801 1.00 97.94 83 ARG A O 1
ATOM 657 N N . ARG A 1 84 ? -16.825 0.106 23.371 1.00 98.31 84 ARG A N 1
ATOM 658 C CA . ARG A 1 84 ? -18.262 0.292 23.641 1.00 98.31 84 ARG A CA 1
ATOM 659 C C . ARG A 1 84 ? -19.139 -0.505 22.675 1.00 98.31 84 ARG A C 1
ATOM 661 O O . ARG A 1 84 ? -20.075 -1.162 23.124 1.00 98.31 84 ARG A O 1
ATOM 668 N N . ARG A 1 85 ? -18.822 -0.513 21.375 1.00 98.00 85 ARG A N 1
ATOM 669 C CA . ARG A 1 85 ? -19.569 -1.298 20.370 1.00 98.00 85 ARG A CA 1
ATOM 670 C C . ARG A 1 85 ? -19.422 -2.807 20.561 1.00 98.00 85 ARG A C 1
ATOM 672 O O . ARG A 1 85 ? -20.388 -3.537 20.360 1.00 98.00 85 ARG A O 1
ATOM 679 N N . ILE A 1 86 ? -18.247 -3.275 20.982 1.00 97.19 86 ILE A N 1
ATOM 680 C CA . ILE A 1 86 ? -18.039 -4.687 21.330 1.00 97.19 86 ILE A CA 1
ATOM 681 C C . ILE A 1 86 ? -18.874 -5.060 22.558 1.00 97.19 86 ILE A C 1
ATOM 683 O O . ILE A 1 86 ? -19.599 -6.051 22.524 1.00 97.19 86 ILE A O 1
ATOM 687 N N . ALA A 1 87 ? -18.836 -4.247 23.618 1.00 97.50 87 ALA A N 1
ATOM 688 C CA . ALA A 1 87 ? -19.624 -4.485 24.829 1.00 97.50 87 ALA A CA 1
ATOM 689 C C . ALA A 1 87 ? -21.140 -4.481 24.562 1.00 97.50 87 ALA A C 1
ATOM 691 O O . ALA A 1 87 ? -21.878 -5.247 25.176 1.00 97.50 87 ALA A O 1
ATOM 692 N N . ALA A 1 88 ? -21.599 -3.657 23.617 1.00 97.62 88 ALA A N 1
ATOM 693 C CA . ALA A 1 88 ? -22.985 -3.627 23.156 1.00 97.62 88 ALA A CA 1
ATOM 694 C C . ALA A 1 88 ? -23.344 -4.768 22.178 1.00 97.62 88 ALA A C 1
ATOM 696 O O . ALA A 1 88 ? -24.474 -4.818 21.696 1.00 97.62 88 ALA A O 1
ATOM 697 N N . GLY A 1 89 ? -22.402 -5.654 21.837 1.00 96.50 89 GLY A N 1
ATOM 698 C CA . GLY A 1 89 ? -22.614 -6.770 20.912 1.00 96.50 89 GLY A CA 1
ATOM 699 C C . GLY A 1 89 ? -22.823 -6.358 19.451 1.00 96.50 89 GLY A C 1
ATOM 700 O O . GLY A 1 89 ? -23.299 -7.162 18.655 1.00 96.50 89 GLY A O 1
ATOM 701 N N . THR A 1 90 ? -22.492 -5.117 19.076 1.00 97.25 90 THR A N 1
ATOM 702 C CA . THR A 1 90 ? -22.726 -4.597 17.715 1.00 97.25 90 THR A CA 1
ATOM 703 C C . THR A 1 90 ? -21.657 -5.049 16.724 1.00 97.25 90 THR A C 1
ATOM 705 O O . THR A 1 90 ? -21.919 -5.168 15.531 1.00 97.25 90 THR A O 1
ATOM 708 N N . VAL A 1 91 ? -20.440 -5.289 17.212 1.00 95.38 91 VAL A N 1
ATOM 709 C CA . VAL A 1 91 ? -19.315 -5.846 16.453 1.00 95.38 91 VAL A CA 1
ATOM 710 C C . VAL A 1 91 ? -18.535 -6.795 17.354 1.00 95.38 91 VAL A C 1
ATOM 712 O O . VAL A 1 91 ? -18.513 -6.614 18.567 1.00 95.38 91 VAL A O 1
ATOM 715 N N . TYR A 1 92 ? -17.862 -7.785 16.772 1.00 94.94 92 TYR A N 1
ATOM 716 C CA . TYR A 1 92 ? -17.008 -8.699 17.537 1.00 94.94 92 TYR A CA 1
ATOM 717 C C . TYR A 1 92 ? -15.562 -8.193 17.645 1.00 94.94 92 TYR A C 1
ATOM 719 O O . TYR A 1 92 ? -14.953 -8.232 18.709 1.00 94.94 92 TYR A O 1
ATOM 727 N N . GLN A 1 93 ? -15.015 -7.683 16.539 1.00 95.62 93 GLN A N 1
ATOM 728 C CA . GLN A 1 93 ? -13.645 -7.186 16.456 1.00 95.62 93 GLN A CA 1
ATOM 729 C C . GLN A 1 93 ? -13.552 -6.086 15.395 1.00 95.62 93 GLN A C 1
ATOM 731 O O . GLN A 1 93 ? -14.202 -6.167 14.354 1.00 95.62 93 GLN A O 1
ATOM 736 N N . VAL A 1 94 ? -12.708 -5.082 15.640 1.00 94.38 94 VAL A N 1
ATOM 737 C CA . VAL A 1 94 ? -12.354 -4.036 14.671 1.00 94.38 94 VAL A CA 1
ATOM 738 C C . VAL A 1 94 ? -10.840 -3.842 14.701 1.00 94.38 94 VAL A C 1
ATOM 740 O O . VAL A 1 94 ? -10.252 -3.776 15.778 1.00 94.38 94 VAL A O 1
ATOM 743 N N . ASN A 1 95 ? -10.206 -3.751 13.530 1.00 94.25 95 ASN A N 1
ATOM 744 C CA . ASN A 1 95 ? -8.810 -3.336 13.416 1.00 94.25 95 ASN A CA 1
ATOM 745 C C . ASN A 1 95 ? -8.766 -1.823 13.160 1.00 94.25 95 ASN A C 1
ATOM 747 O O . ASN A 1 95 ? -9.132 -1.371 12.076 1.00 94.25 95 ASN A O 1
ATOM 751 N N . LEU A 1 96 ? -8.370 -1.051 14.175 1.00 93.94 96 LEU A N 1
ATOM 752 C CA . LEU A 1 96 ? -8.138 0.384 14.049 1.00 93.94 96 LEU A CA 1
ATOM 753 C C . LEU A 1 96 ? -6.659 0.632 13.768 1.00 93.94 96 LEU A C 1
ATOM 755 O O . LEU A 1 96 ? -5.797 0.173 14.511 1.00 93.94 96 LEU A O 1
ATOM 759 N N . THR A 1 97 ? -6.372 1.403 12.726 1.00 94.06 97 THR A N 1
ATOM 760 C CA . THR A 1 97 ? -5.008 1.784 12.348 1.00 94.06 97 THR A CA 1
ATOM 761 C C . THR A 1 97 ? -4.925 3.278 12.076 1.00 94.06 97 THR A C 1
ATOM 763 O O . THR A 1 97 ? -5.903 3.889 11.648 1.00 94.06 97 THR A O 1
ATOM 766 N N . THR A 1 98 ? -3.738 3.852 12.256 1.00 93.44 98 THR A N 1
ATOM 767 C CA . THR A 1 98 ? -3.407 5.198 11.774 1.00 93.44 98 THR A CA 1
ATOM 768 C C . THR A 1 98 ? -2.463 5.085 10.582 1.00 93.44 98 THR A C 1
ATOM 770 O O . THR A 1 98 ? -1.582 4.222 10.566 1.00 93.44 98 THR A O 1
ATOM 773 N N . LEU A 1 99 ? -2.654 5.928 9.572 1.00 93.88 99 LEU A N 1
ATOM 774 C CA . LEU A 1 99 ? -1.742 6.027 8.441 1.00 93.88 99 LEU A CA 1
ATOM 775 C C . LEU A 1 99 ? -0.736 7.142 8.726 1.00 93.88 99 LEU A C 1
ATOM 777 O O . LEU A 1 99 ? -1.131 8.232 9.126 1.00 93.88 99 LEU A O 1
ATOM 781 N N . LEU A 1 100 ? 0.551 6.870 8.510 1.00 93.25 100 LEU A N 1
ATOM 782 C CA . LEU A 1 100 ? 1.597 7.889 8.536 1.00 93.25 100 LEU A CA 1
ATOM 783 C C . LEU A 1 100 ? 1.882 8.355 7.112 1.00 93.25 100 LEU A C 1
ATOM 785 O O . LEU A 1 100 ? 2.200 7.545 6.243 1.00 93.25 100 LEU A O 1
ATOM 789 N N . GLU A 1 101 ? 1.812 9.663 6.894 1.00 91.94 101 GLU A N 1
ATOM 790 C CA . GLU A 1 101 ? 2.026 10.284 5.591 1.00 91.94 101 GLU A CA 1
ATOM 791 C C . GLU A 1 101 ? 3.095 11.372 5.673 1.00 91.94 101 GLU A C 1
ATOM 793 O O . GLU A 1 101 ? 3.233 12.077 6.673 1.00 91.94 101 GLU A O 1
ATOM 798 N N . THR A 1 102 ? 3.859 11.528 4.599 1.00 93.69 102 THR A N 1
ATOM 799 C CA . THR A 1 102 ? 4.823 12.617 4.436 1.00 93.69 102 THR A CA 1
ATOM 800 C C . THR A 1 102 ? 4.937 12.978 2.954 1.00 93.69 102 THR A C 1
ATOM 802 O O . THR A 1 102 ? 4.773 12.093 2.104 1.00 93.69 102 THR A O 1
ATOM 805 N N . PRO A 1 103 ? 5.185 14.254 2.604 1.00 91.19 103 PRO A N 1
ATOM 806 C CA . PRO A 1 103 ? 5.517 14.623 1.238 1.00 91.19 103 PRO A CA 1
ATOM 807 C C . PRO A 1 103 ? 6.714 13.821 0.719 1.00 91.19 103 PRO A C 1
ATOM 809 O O . PRO A 1 103 ? 7.730 13.671 1.395 1.00 91.19 103 PRO A O 1
ATOM 812 N N . LEU A 1 104 ? 6.590 13.318 -0.506 1.00 90.75 104 LEU A N 1
ATOM 813 C CA . LEU A 1 104 ? 7.671 12.611 -1.177 1.00 90.75 104 LEU A CA 1
ATOM 814 C C . LEU A 1 104 ? 8.622 13.640 -1.828 1.00 90.75 104 LEU A C 1
ATOM 816 O O . LEU A 1 104 ? 8.129 14.437 -2.632 1.00 90.75 104 LEU A O 1
ATOM 820 N N . PRO A 1 105 ? 9.938 13.629 -1.523 1.00 90.62 105 PRO A N 1
ATOM 821 C CA . PRO A 1 105 ? 10.917 14.498 -2.180 1.00 90.62 105 PRO A CA 1
ATOM 822 C C . PRO A 1 105 ? 10.917 14.322 -3.704 1.00 90.62 105 PRO A C 1
ATOM 824 O O . PRO A 1 105 ? 10.579 13.249 -4.211 1.00 90.62 105 PRO A O 1
ATOM 827 N N . GLU A 1 106 ? 11.290 15.359 -4.449 1.00 90.12 106 GLU A N 1
ATOM 828 C CA . GLU A 1 106 ? 11.238 15.344 -5.918 1.00 90.12 106 GLU A CA 1
ATOM 829 C C . GLU A 1 106 ? 12.248 14.353 -6.515 1.00 90.12 106 GLU A C 1
ATOM 831 O O . GLU A 1 106 ? 11.946 13.617 -7.456 1.00 90.12 106 GLU A O 1
ATOM 836 N N . GLU A 1 107 ? 13.416 14.269 -5.890 1.00 91.06 107 GLU A N 1
ATOM 837 C CA . GLU A 1 107 ? 14.501 13.341 -6.180 1.00 91.06 107 GLU A CA 1
ATOM 838 C C . GLU A 1 107 ? 14.197 11.893 -5.759 1.00 91.06 107 GLU A C 1
ATOM 840 O O . GLU A 1 107 ? 14.959 10.977 -6.074 1.00 91.06 107 GLU A O 1
ATOM 845 N N . ALA A 1 108 ? 13.084 11.650 -5.056 1.00 90.81 108 ALA A N 1
ATOM 846 C CA . ALA A 1 108 ? 12.769 10.331 -4.538 1.00 90.81 108 ALA A CA 1
ATOM 847 C C . ALA A 1 108 ? 12.408 9.340 -5.654 1.00 90.81 108 ALA A C 1
ATOM 849 O O . ALA A 1 108 ? 11.439 9.484 -6.413 1.00 90.81 108 ALA A O 1
ATOM 850 N N . HIS A 1 109 ? 13.151 8.239 -5.670 1.00 89.75 109 HIS A N 1
ATOM 851 C CA . HIS A 1 109 ? 13.005 7.158 -6.626 1.00 89.75 109 HIS A CA 1
ATOM 852 C C . HIS A 1 109 ? 12.581 5.876 -5.887 1.00 89.75 109 HIS A C 1
ATOM 854 O O . HIS A 1 109 ? 13.323 5.322 -5.082 1.00 89.75 109 HIS A O 1
ATOM 860 N N . LEU A 1 110 ? 11.350 5.399 -6.133 1.00 88.44 110 LEU A N 1
ATOM 861 C CA . LEU A 1 110 ? 10.766 4.242 -5.421 1.00 88.44 110 LEU A CA 1
ATOM 862 C C . LEU A 1 110 ? 11.628 2.964 -5.432 1.00 88.44 110 LEU A C 1
ATOM 864 O O . LEU A 1 110 ? 11.616 2.246 -4.434 1.00 88.44 110 LEU A O 1
ATOM 868 N N . PRO A 1 111 ? 12.359 2.640 -6.513 1.00 88.81 111 PRO A N 1
ATOM 869 C CA . PRO A 1 111 ? 13.259 1.489 -6.517 1.00 88.81 111 PRO A CA 1
ATOM 870 C C . PRO A 1 111 ? 14.371 1.593 -5.459 1.00 88.81 111 PRO A C 1
ATOM 872 O O . PRO A 1 111 ? 14.728 0.592 -4.842 1.00 88.81 111 PRO A O 1
ATOM 875 N N . ASP A 1 112 ? 14.849 2.803 -5.160 1.00 91.31 112 ASP A N 1
ATOM 876 C CA . ASP A 1 112 ? 15.852 3.027 -4.111 1.00 91.31 112 ASP A CA 1
ATOM 877 C C . ASP A 1 112 ? 15.246 2.781 -2.718 1.00 91.31 112 ASP A C 1
ATOM 879 O O . ASP A 1 112 ? 15.869 2.131 -1.877 1.00 91.31 112 ASP A O 1
ATOM 883 N N . LEU A 1 113 ? 13.981 3.172 -2.497 1.00 89.38 113 LEU A N 1
ATOM 884 C CA . LEU A 1 113 ? 13.231 2.799 -1.289 1.00 89.38 113 LEU A CA 1
ATOM 885 C C . LEU A 1 113 ? 13.055 1.280 -1.171 1.00 89.38 113 LEU A C 1
ATOM 887 O O . LEU A 1 113 ? 13.223 0.721 -0.089 1.00 89.38 113 LEU A O 1
ATOM 891 N N . ALA A 1 114 ? 12.733 0.595 -2.270 1.00 86.25 114 ALA A N 1
ATOM 892 C CA . ALA A 1 114 ? 12.610 -0.860 -2.267 1.00 86.25 114 ALA A CA 1
ATOM 893 C C . ALA A 1 114 ? 13.932 -1.536 -1.856 1.00 86.25 114 ALA A C 1
ATOM 895 O O . ALA A 1 114 ? 13.911 -2.506 -1.095 1.00 86.25 114 ALA A O 1
ATOM 896 N N . ALA A 1 115 ? 15.077 -0.990 -2.282 1.00 87.19 115 ALA A N 1
ATOM 897 C CA . ALA A 1 115 ? 16.396 -1.453 -1.855 1.00 87.19 115 ALA A CA 1
ATOM 898 C C . ALA A 1 115 ? 16.648 -1.218 -0.350 1.00 87.19 115 ALA A C 1
ATOM 900 O O . ALA A 1 115 ? 17.154 -2.121 0.323 1.00 87.19 115 ALA A O 1
ATOM 901 N N . VAL A 1 116 ? 16.242 -0.065 0.204 1.00 88.56 116 VAL A N 1
ATOM 902 C CA . VAL A 1 116 ? 16.290 0.199 1.660 1.00 88.56 116 VAL A CA 1
ATOM 903 C C . VAL A 1 116 ? 15.464 -0.838 2.430 1.00 88.56 116 VAL A C 1
ATOM 905 O O . VAL A 1 116 ? 15.961 -1.458 3.372 1.00 88.56 116 VAL A O 1
ATOM 908 N N . LEU A 1 117 ? 14.220 -1.081 2.003 1.00 85.69 117 LEU A N 1
ATOM 909 C CA . LEU A 1 117 ? 13.310 -2.030 2.655 1.00 85.69 117 LEU A CA 1
ATOM 910 C C . LEU A 1 117 ? 13.831 -3.469 2.593 1.00 85.69 117 LEU A C 1
ATOM 912 O O . LEU A 1 117 ? 13.746 -4.204 3.578 1.00 85.69 117 LEU A O 1
ATOM 916 N N . ALA A 1 118 ? 14.426 -3.869 1.468 1.00 81.25 118 ALA A N 1
ATOM 917 C CA . ALA A 1 118 ? 15.039 -5.183 1.343 1.00 81.25 118 ALA A CA 1
ATOM 918 C C . ALA A 1 118 ? 16.188 -5.368 2.351 1.00 81.25 118 ALA A C 1
ATOM 920 O O . ALA A 1 118 ? 16.333 -6.457 2.911 1.00 81.25 118 ALA A O 1
ATOM 921 N N . GLY A 1 119 ? 16.998 -4.336 2.603 1.00 75.81 119 GLY A N 1
ATOM 922 C CA . GLY A 1 119 ? 18.130 -4.397 3.534 1.00 75.81 119 GLY A CA 1
ATOM 923 C C . GLY A 1 119 ? 17.740 -4.515 5.013 1.00 75.81 119 GLY A C 1
ATOM 924 O O . GLY A 1 119 ? 18.456 -5.167 5.767 1.00 75.81 119 GLY A O 1
ATOM 925 N N . GLY A 1 120 ? 16.612 -3.919 5.418 1.00 62.28 120 GLY A N 1
ATOM 926 C CA . GLY A 1 120 ? 16.241 -3.752 6.831 1.00 62.28 120 GLY A CA 1
ATOM 927 C C . GLY A 1 120 ? 15.247 -4.764 7.415 1.00 62.28 120 GLY A C 1
ATOM 928 O O . GLY A 1 120 ? 15.053 -4.772 8.628 1.00 62.28 120 GLY A O 1
ATOM 929 N N . GLN A 1 121 ? 14.598 -5.609 6.606 1.00 51.03 121 GLN A N 1
ATOM 930 C CA . GLN A 1 121 ? 13.571 -6.530 7.114 1.00 51.03 121 GLN A CA 1
ATOM 931 C C . GLN A 1 121 ? 14.118 -7.932 7.460 1.00 51.03 121 GLN A C 1
ATOM 933 O O . GLN A 1 121 ? 14.829 -8.529 6.642 1.00 51.03 121 GLN A O 1
ATOM 938 N N . PRO A 1 122 ? 13.742 -8.512 8.625 1.00 42.78 122 PRO A N 1
ATOM 939 C CA . PRO A 1 122 ? 13.995 -9.913 8.951 1.00 42.78 122 PRO A CA 1
ATOM 940 C C . PRO A 1 122 ? 13.578 -10.846 7.810 1.00 42.78 122 PRO A C 1
ATOM 942 O O . PRO A 1 122 ? 12.551 -10.646 7.160 1.00 42.78 122 PRO A O 1
ATOM 945 N N . ARG A 1 123 ? 14.365 -11.900 7.569 1.00 42.78 123 ARG A N 1
ATOM 946 C CA . ARG A 1 123 ? 14.232 -12.790 6.400 1.00 42.78 123 ARG A CA 1
ATOM 947 C C . ARG A 1 123 ? 12.852 -13.466 6.264 1.00 42.78 123 ARG A C 1
ATOM 949 O O . ARG A 1 123 ? 12.498 -13.863 5.157 1.00 42.78 123 ARG A O 1
ATOM 956 N N . SER A 1 124 ? 12.070 -13.554 7.342 1.00 43.47 124 SER A N 1
ATOM 957 C CA . SER A 1 124 ? 10.683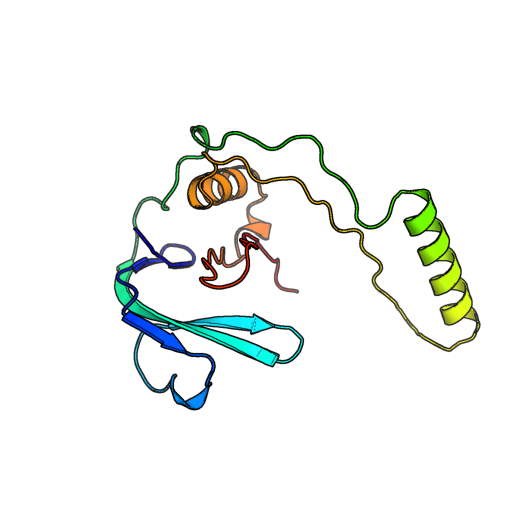 -14.050 7.362 1.00 43.47 124 SER A CA 1
ATOM 958 C C . SER A 1 124 ? 9.665 -13.086 6.733 1.00 43.47 124 SER A C 1
ATOM 960 O O . SER A 1 124 ? 8.653 -13.539 6.211 1.00 43.47 124 SER A O 1
ATOM 962 N N . LEU A 1 125 ? 9.955 -11.780 6.699 1.00 38.84 125 LEU A N 1
ATOM 963 C CA . LEU A 1 125 ? 9.115 -10.741 6.081 1.00 38.84 125 LEU A CA 1
ATOM 964 C C . LEU A 1 125 ? 9.484 -10.475 4.607 1.00 38.84 125 LEU A C 1
ATOM 966 O O . LEU A 1 125 ? 8.737 -9.834 3.874 1.00 38.84 125 LEU A O 1
ATOM 970 N N . ARG A 1 126 ? 10.602 -11.039 4.125 1.00 46.12 126 ARG A N 1
ATOM 971 C CA . ARG A 1 126 ? 11.097 -10.905 2.737 1.00 46.12 126 ARG A CA 1
ATOM 972 C C . ARG A 1 126 ? 10.302 -11.695 1.683 1.00 46.12 126 ARG A C 1
ATOM 974 O O . ARG A 1 126 ? 10.674 -11.673 0.513 1.00 46.12 126 ARG A O 1
ATOM 981 N N . ARG A 1 127 ? 9.215 -12.383 2.056 1.00 33.53 127 ARG A N 1
ATOM 982 C CA . ARG A 1 127 ? 8.293 -13.059 1.115 1.00 33.53 127 ARG A CA 1
ATOM 983 C C . ARG A 1 127 ? 7.103 -12.180 0.686 1.00 33.53 127 ARG A C 1
ATOM 985 O O . ARG A 1 127 ? 6.096 -12.702 0.222 1.00 33.53 127 ARG A O 1
ATOM 992 N N . GLY A 1 128 ? 7.217 -10.857 0.808 1.00 36.56 128 GLY A N 1
ATOM 993 C CA . GLY A 1 128 ? 6.256 -9.905 0.249 1.00 36.56 128 GLY A CA 1
ATOM 994 C C . GLY A 1 128 ? 6.613 -9.510 -1.186 1.00 36.56 128 GLY A C 1
ATOM 995 O O . GLY A 1 128 ? 7.751 -9.143 -1.476 1.00 36.56 128 GLY A O 1
ATOM 996 N N . ARG A 1 129 ? 5.642 -9.561 -2.106 1.00 35.53 129 ARG A N 1
ATOM 997 C CA . ARG A 1 129 ? 5.789 -9.005 -3.462 1.00 35.53 129 ARG A CA 1
ATOM 998 C C . ARG A 1 129 ? 5.908 -7.481 -3.358 1.00 35.53 129 ARG A C 1
ATOM 1000 O O . ARG A 1 129 ? 4.901 -6.817 -3.130 1.00 35.53 129 ARG A O 1
ATOM 1007 N N . ALA A 1 130 ? 7.101 -6.926 -3.555 1.00 34.69 130 ALA A N 1
ATOM 1008 C CA . ALA A 1 130 ? 7.262 -5.485 -3.720 1.00 34.69 130 ALA A CA 1
ATOM 1009 C C . ALA A 1 130 ? 6.603 -5.059 -5.041 1.00 34.69 130 ALA A C 1
ATOM 1011 O O . ALA A 1 130 ? 7.141 -5.284 -6.117 1.00 34.69 130 ALA A O 1
ATOM 1012 N N . ARG A 1 131 ? 5.407 -4.470 -4.983 1.00 37.69 131 ARG A N 1
ATOM 1013 C CA . ARG A 1 131 ? 4.749 -3.895 -6.163 1.00 37.69 131 ARG A CA 1
ATOM 1014 C C . ARG A 1 131 ? 5.064 -2.410 -6.222 1.00 37.69 131 ARG A C 1
ATOM 1016 O O . ARG A 1 131 ? 4.514 -1.640 -5.444 1.00 37.69 131 ARG A O 1
ATOM 1023 N N . ALA A 1 132 ? 5.915 -2.011 -7.159 1.00 37.50 132 ALA A N 1
ATOM 1024 C CA . ALA A 1 132 ? 5.984 -0.626 -7.600 1.00 37.50 132 ALA A CA 1
ATOM 1025 C C . ALA A 1 132 ? 5.056 -0.485 -8.812 1.00 37.50 132 ALA A C 1
ATOM 1027 O O . ALA A 1 132 ? 5.323 -1.055 -9.866 1.00 37.50 132 ALA A O 1
ATOM 1028 N N . VAL A 1 133 ? 3.945 0.237 -8.659 1.00 36.78 133 VAL A N 1
ATOM 1029 C CA . VAL A 1 133 ? 3.067 0.601 -9.781 1.00 36.78 133 VAL A CA 1
ATOM 1030 C C . VAL A 1 133 ? 2.978 2.118 -9.832 1.00 36.78 133 VAL A C 1
ATOM 1032 O O . VAL A 1 133 ? 2.517 2.767 -8.891 1.00 36.78 133 VAL A O 1
ATOM 1035 N N . ARG A 1 134 ? 3.439 2.701 -10.939 1.00 37.47 134 ARG A N 1
ATOM 1036 C CA . ARG A 1 134 ? 3.277 4.12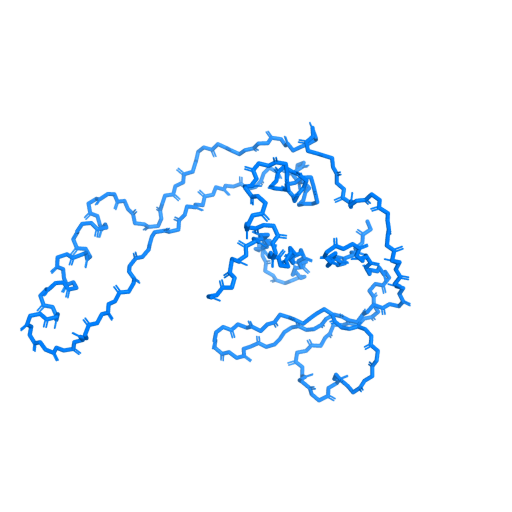6 -11.230 1.00 37.47 134 ARG A CA 1
ATOM 1037 C C . ARG A 1 134 ? 1.864 4.339 -11.777 1.00 37.47 134 ARG A C 1
ATOM 1039 O O . ARG A 1 134 ? 1.576 3.969 -12.908 1.00 37.47 134 ARG A O 1
ATOM 1046 N N . ARG A 1 135 ? 0.969 4.937 -10.985 1.00 33.19 135 ARG A N 1
ATOM 1047 C CA . ARG A 1 135 ? -0.364 5.351 -11.458 1.00 33.19 135 ARG A CA 1
ATOM 1048 C C . ARG A 1 135 ? -0.220 6.598 -12.337 1.00 33.19 135 ARG A C 1
ATOM 1050 O O . ARG A 1 135 ? 0.329 7.602 -11.893 1.00 33.19 135 ARG A O 1
ATOM 1057 N N . ALA A 1 136 ? -0.746 6.561 -13.560 1.00 33.03 136 ALA A N 1
ATOM 1058 C CA . ALA A 1 136 ? -0.679 7.692 -14.490 1.00 33.03 136 ALA A CA 1
ATOM 1059 C C . ALA A 1 136 ? -1.708 8.811 -14.209 1.00 33.03 136 ALA A C 1
ATOM 1061 O O . ALA A 1 136 ? -1.610 9.870 -14.820 1.00 33.03 136 ALA A O 1
ATOM 1062 N N . ARG A 1 137 ? -2.690 8.630 -13.303 1.00 33.75 137 ARG A N 1
ATOM 1063 C CA . ARG A 1 137 ? -3.794 9.610 -13.140 1.00 33.75 137 ARG A CA 1
ATOM 1064 C C . ARG A 1 137 ? -4.141 10.099 -11.727 1.00 33.75 137 ARG A C 1
ATOM 1066 O O . ARG A 1 137 ? -5.000 10.964 -11.603 1.00 33.75 137 ARG A O 1
ATOM 1073 N N . ARG A 1 138 ? -3.467 9.654 -10.661 1.00 34.66 138 ARG A N 1
ATOM 1074 C CA . ARG A 1 138 ? -3.566 10.278 -9.320 1.00 34.66 138 ARG A CA 1
ATOM 1075 C C . ARG A 1 138 ? -2.187 10.287 -8.662 1.00 34.66 138 ARG A C 1
ATOM 1077 O O . ARG A 1 138 ? -1.467 9.302 -8.785 1.00 34.66 138 ARG A O 1
ATOM 1084 N N . ARG A 1 139 ? -1.818 11.384 -7.988 1.00 37.94 139 ARG A N 1
ATOM 1085 C CA . ARG A 1 139 ? -0.489 11.655 -7.390 1.00 37.94 139 ARG A CA 1
ATOM 1086 C C . ARG A 1 139 ? -0.139 10.762 -6.177 1.00 37.94 139 ARG A C 1
ATOM 1088 O O . ARG A 1 139 ? 0.517 11.221 -5.254 1.00 37.94 139 ARG A O 1
ATOM 1095 N N . HIS A 1 140 ? -0.549 9.496 -6.167 1.00 38.75 140 HIS A N 1
ATOM 1096 C CA . HIS A 1 140 ? -0.210 8.541 -5.111 1.00 38.75 140 HIS A CA 1
ATOM 1097 C C . HIS A 1 140 ? 0.675 7.434 -5.688 1.00 38.75 140 HIS A C 1
ATOM 1099 O O . HIS A 1 140 ? 0.317 6.779 -6.669 1.00 38.75 140 HIS A O 1
ATOM 1105 N N . ARG A 1 141 ? 1.856 7.260 -5.089 1.00 46.41 141 ARG A N 1
ATOM 1106 C CA . ARG A 1 141 ? 2.829 6.211 -5.410 1.00 46.41 141 ARG A CA 1
ATOM 1107 C C . ARG A 1 141 ? 2.815 5.195 -4.270 1.00 46.41 141 ARG A C 1
ATOM 1109 O O . ARG A 1 141 ? 3.025 5.572 -3.125 1.00 46.41 141 ARG A O 1
ATOM 1116 N N . LEU A 1 142 ? 2.543 3.931 -4.584 1.00 41.53 142 LEU A N 1
ATOM 1117 C CA . LEU A 1 142 ? 2.473 2.841 -3.609 1.00 41.53 142 LEU A CA 1
ATOM 1118 C C . LEU A 1 142 ? 3.760 2.010 -3.676 1.00 41.53 142 LEU A C 1
ATOM 1120 O O . LEU A 1 142 ? 4.156 1.566 -4.753 1.00 41.53 142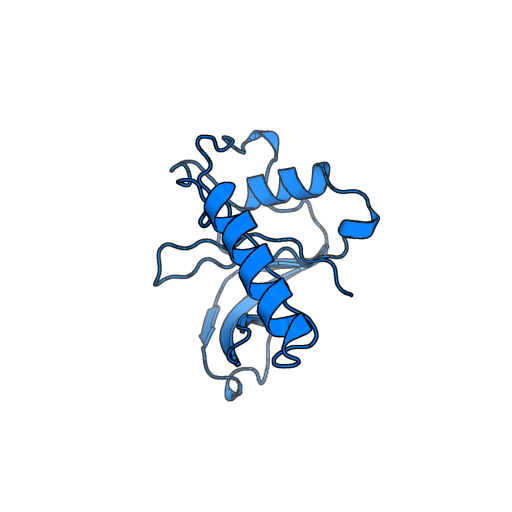 LEU A O 1
ATOM 1124 N N . ALA A 1 143 ? 4.391 1.802 -2.522 1.00 45.88 143 ALA A N 1
ATOM 1125 C CA . ALA A 1 143 ? 5.450 0.825 -2.304 1.00 45.88 143 ALA A CA 1
ATOM 1126 C C . ALA A 1 143 ? 5.156 0.126 -0.971 1.00 45.88 143 ALA A C 1
ATOM 1128 O O . ALA A 1 143 ? 4.908 0.792 0.030 1.00 45.88 143 ALA A O 1
ATOM 1129 N N . GLY A 1 144 ? 5.143 -1.204 -0.955 1.00 38.53 144 GLY A N 1
ATOM 1130 C CA . GLY A 1 144 ? 4.827 -1.960 0.252 1.00 38.53 144 GLY A CA 1
ATOM 1131 C C . GLY A 1 144 ? 5.289 -3.408 0.165 1.00 38.53 144 GLY A C 1
ATOM 1132 O O . GLY A 1 144 ? 5.332 -3.993 -0.918 1.00 38.53 144 GLY A O 1
ATOM 1133 N N . ALA A 1 145 ? 5.629 -3.971 1.320 1.00 39.59 145 ALA A N 1
ATOM 1134 C CA . ALA A 1 145 ? 5.803 -5.399 1.532 1.00 39.59 145 ALA A CA 1
ATOM 1135 C C . ALA A 1 145 ? 4.702 -5.835 2.503 1.00 39.59 145 ALA A C 1
ATOM 1137 O O . ALA A 1 145 ? 4.704 -5.431 3.664 1.00 39.59 145 ALA A O 1
ATOM 1138 N N . LEU A 1 146 ? 3.731 -6.603 2.014 1.00 34.56 146 LEU A N 1
ATOM 1139 C CA . LEU A 1 146 ? 2.701 -7.199 2.859 1.00 34.56 146 LEU A CA 1
ATOM 1140 C C . LEU A 1 146 ? 3.160 -8.609 3.255 1.00 34.56 146 LEU A C 1
ATOM 1142 O O . LEU A 1 146 ? 3.472 -9.397 2.354 1.00 34.56 146 LEU A O 1
ATOM 1146 N N . PRO A 1 147 ? 3.221 -8.953 4.552 1.00 28.39 147 PRO A N 1
ATOM 1147 C CA . PRO A 1 147 ? 3.266 -10.351 4.950 1.00 28.39 147 PRO A CA 1
ATOM 1148 C C . PRO A 1 147 ? 1.935 -11.020 4.574 1.00 28.39 147 PRO A C 1
ATOM 1150 O O . PRO A 1 147 ? 0.868 -10.427 4.736 1.00 28.39 147 PRO A O 1
ATOM 1153 N N . HIS A 1 148 ? 2.001 -12.241 4.040 1.00 31.06 148 HIS A N 1
ATOM 1154 C CA . HIS A 1 148 ? 0.820 -13.101 3.957 1.00 31.06 148 HIS A CA 1
ATOM 1155 C C . HIS A 1 148 ? 0.456 -13.610 5.365 1.00 31.06 148 HIS A C 1
ATOM 1157 O O . HIS A 1 148 ? 1.362 -13.708 6.199 1.00 31.06 148 HIS A O 1
ATOM 1163 N N . PRO A 1 149 ? -0.833 -13.901 5.627 1.00 36.16 149 PRO A N 1
ATOM 1164 C CA . PRO A 1 149 ? -1.255 -14.583 6.848 1.00 36.16 149 PRO A CA 1
ATOM 1165 C C . PRO A 1 149 ? -0.608 -15.967 6.988 1.00 36.16 149 PRO A C 1
ATOM 1167 O O . PRO A 1 149 ? -0.294 -16.588 5.942 1.00 36.16 149 PRO A O 1
#

Radius of gyration: 18.97 Å; chains: 1; bounding box: 45×30×48 Å

Foldseek 3Di:
DDWWDFQQKIFDAWDDKDFDPVVPPDADWDWDADPVGGIIITGGPDMDGGDDQPAALVQAPDFDDKDKPADPVSQVVVVVVQVVCCVVVNDVDDDDDIDIDTDDDPSGDVSNVVVNVCVPDDPLQNNFRFTFDDDPPDPDTDTDGDRDD

pLDDT: mean 80.27, std 21.65, range [28.39, 98.38]

Sequence (149 aa):
MEFAHFGSTTWSDPLEVTHDPSDLERGCWAVVVTFEGELTAVRFGRRHDGGVPPGDARRWPGTTGWRPTLDSRGYVDGVEEIRRRIAAGTVYQVNLTTLLETPLPEEAHLPDLAAVLAGGQPRSLRRGRARAVRRARRRHRLAGALPHP